Protein AF-A0A4Q6AP10-F1 (afdb_monomer_lite)

Radius of gyration: 16.26 Å; chains: 1; bounding box: 42×24×49 Å

pLDDT: mean 81.09, std 11.95, range [44.03, 93.06]

Secondary structure (DSSP, 8-state):
------SSS----SHHHHHTT--EEE-STTTT-HHHHHHHHTT-EEE-SSHHHHHHHHHT--TTT--HHHHHHHHHHTT--HHHHHHHHHS-TT--

Sequence (96 aa):
AWVGGALHYRVHNVLEPACRGLYLCFGPMHETSQEAKGLVKQGLARVIHNGHEFYQWYKNLSWKTHPPHQAMWQAVVEQKGASDRIMNEISPSGQK

Structure (mmCIF, N/CA/C/O backbone):
data_AF-A0A4Q6AP10-F1
#
_entry.id   AF-A0A4Q6AP10-F1
#
loop_
_atom_site.group_PDB
_atom_site.id
_atom_site.type_symbol
_atom_site.label_atom_id
_atom_site.label_alt_id
_atom_site.label_comp_id
_atom_site.label_asym_id
_atom_site.label_entity_id
_atom_site.label_seq_id
_atom_site.pdbx_PDB_ins_code
_atom_site.Cartn_x
_atom_site.Cartn_y
_atom_site.Cartn_z
_atom_site.occupancy
_atom_site.B_iso_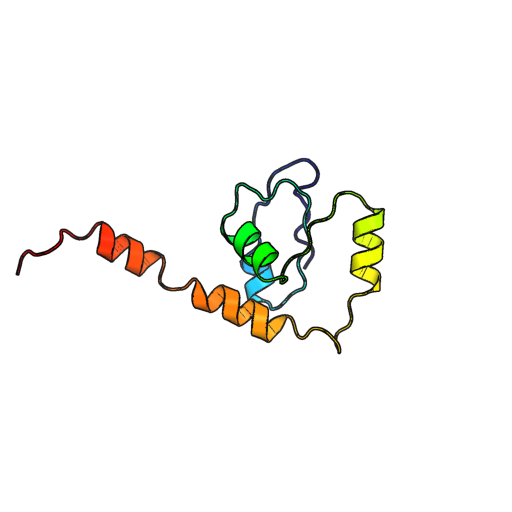or_equiv
_atom_site.auth_seq_id
_atom_site.auth_comp_id
_atom_site.auth_asym_id
_atom_site.auth_atom_id
_atom_site.pdbx_PDB_model_num
ATOM 1 N N . ALA A 1 1 ? -3.733 4.003 -8.122 1.00 47.66 1 ALA A N 1
ATOM 2 C CA . ALA A 1 1 ? -3.596 5.407 -7.720 1.00 47.66 1 ALA A CA 1
ATOM 3 C C . ALA A 1 1 ? -2.233 5.528 -7.100 1.00 47.66 1 ALA A C 1
ATOM 5 O O . ALA A 1 1 ? -1.871 4.704 -6.272 1.00 47.66 1 ALA A O 1
ATOM 6 N N . TRP A 1 2 ? -1.479 6.528 -7.524 1.00 48.69 2 TRP A N 1
ATOM 7 C CA . TRP A 1 2 ? -0.298 6.932 -6.792 1.00 48.69 2 TRP A CA 1
ATOM 8 C C . TRP A 1 2 ? -0.763 7.585 -5.491 1.00 48.69 2 TRP A C 1
ATOM 10 O O . TRP A 1 2 ? -1.419 8.624 -5.527 1.00 48.69 2 TRP A O 1
ATOM 20 N N . VAL A 1 3 ? -0.452 6.970 -4.352 1.00 56.88 3 VAL A N 1
ATOM 21 C CA . VAL A 1 3 ? -0.377 7.720 -3.098 1.00 56.88 3 VAL A CA 1
ATOM 22 C C . VAL A 1 3 ? 1.007 8.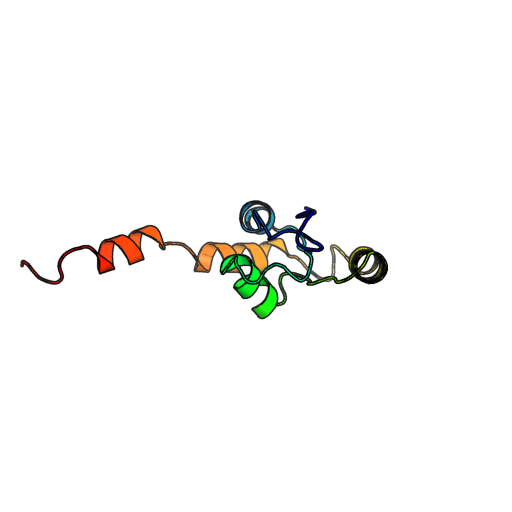350 -3.096 1.00 56.88 3 VAL A C 1
ATOM 24 O O . VAL A 1 3 ? 1.987 7.746 -2.666 1.00 56.88 3 VAL A O 1
ATOM 27 N N . GLY A 1 4 ? 1.107 9.533 -3.696 1.00 54.66 4 GLY A N 1
ATOM 28 C CA . GLY A 1 4 ? 2.344 10.299 -3.705 1.00 54.66 4 GLY A CA 1
ATOM 29 C C . GLY A 1 4 ? 2.696 10.799 -2.318 1.00 54.66 4 GLY A C 1
ATOM 30 O O . GLY A 1 4 ? 1.892 11.474 -1.683 1.00 54.66 4 GLY A O 1
ATOM 31 N N . GLY A 1 5 ? 3.896 10.450 -1.847 1.00 65.50 5 GLY A N 1
ATOM 32 C CA . GLY A 1 5 ? 4.412 10.876 -0.549 1.00 65.50 5 GLY A CA 1
ATOM 33 C C . GLY A 1 5 ? 5.338 9.850 0.101 1.00 65.50 5 GLY A C 1
ATOM 34 O O . GLY A 1 5 ? 5.770 8.878 -0.520 1.00 65.50 5 GLY A O 1
ATOM 35 N N . ALA A 1 6 ? 5.662 10.077 1.370 1.00 69.06 6 ALA A N 1
ATOM 36 C CA . ALA A 1 6 ? 6.442 9.181 2.230 1.00 69.06 6 ALA A CA 1
ATOM 37 C C . ALA A 1 6 ? 7.910 8.952 1.888 1.00 69.06 6 ALA A C 1
ATOM 39 O O . ALA A 1 6 ? 8.582 8.245 2.632 1.00 69.06 6 ALA A O 1
ATOM 40 N N . LEU A 1 7 ? 8.449 9.608 0.857 1.00 73.56 7 LEU A N 1
ATOM 41 C CA . LEU A 1 7 ? 9.904 9.707 0.693 1.00 73.56 7 LEU A CA 1
ATOM 42 C C . LEU A 1 7 ? 10.519 10.656 1.734 1.00 73.56 7 LEU A C 1
ATOM 44 O O . LEU A 1 7 ? 11.534 10.325 2.330 1.00 73.56 7 LEU A O 1
ATOM 48 N N . HIS A 1 8 ? 9.864 11.793 1.999 1.00 74.75 8 HIS A N 1
ATOM 49 C CA . HIS A 1 8 ? 10.326 12.802 2.968 1.00 74.75 8 HIS A CA 1
ATOM 50 C C . HIS A 1 8 ? 9.276 13.165 4.038 1.00 74.75 8 HIS A C 1
ATOM 52 O O . HIS A 1 8 ? 9.626 13.674 5.096 1.00 74.75 8 HIS A O 1
ATOM 58 N N . TYR A 1 9 ? 7.989 12.895 3.787 1.00 77.56 9 TYR A N 1
ATOM 59 C CA . TYR A 1 9 ? 6.861 13.269 4.656 1.00 77.56 9 TYR A CA 1
ATOM 60 C C . TYR A 1 9 ? 5.855 12.137 4.764 1.00 77.56 9 TYR A C 1
ATOM 62 O O . TYR A 1 9 ? 5.608 11.491 3.761 1.00 77.56 9 TYR A O 1
ATOM 70 N N . ARG A 1 10 ? 5.241 11.934 5.934 1.00 82.31 10 ARG A N 1
ATOM 71 C CA . ARG A 1 10 ? 4.364 10.787 6.236 1.00 82.31 10 ARG A CA 1
ATOM 72 C C . ARG A 1 10 ? 3.298 10.457 5.176 1.00 82.31 10 ARG A C 1
ATOM 74 O O . ARG A 1 10 ? 2.822 11.325 4.452 1.00 82.31 10 ARG A O 1
ATOM 81 N N . VAL A 1 11 ? 2.858 9.201 5.150 1.00 84.62 11 VAL A N 1
ATOM 82 C CA . VAL A 1 11 ? 1.654 8.790 4.406 1.00 84.62 11 VAL A CA 1
ATOM 83 C C . VAL A 1 11 ? 0.415 9.486 4.985 1.00 84.62 11 VAL A C 1
ATOM 85 O O . VAL A 1 11 ? 0.196 9.458 6.193 1.00 84.62 11 VAL A O 1
ATOM 88 N N . HIS A 1 12 ? -0.400 10.095 4.121 1.00 79.56 12 HIS A N 1
ATOM 89 C CA . HIS A 1 12 ? -1.613 10.816 4.528 1.00 79.56 12 HIS A CA 1
ATOM 90 C C . HIS A 1 12 ? -2.908 10.028 4.300 1.00 79.56 12 HIS A C 1
ATOM 92 O O . HIS A 1 12 ? -3.866 10.224 5.039 1.00 79.56 12 HIS A O 1
ATOM 98 N N . ASN A 1 13 ? -2.957 9.154 3.290 1.00 83.69 13 ASN A N 1
ATOM 99 C CA . ASN A 1 13 ? -4.136 8.340 2.994 1.00 83.69 13 ASN A CA 1
ATOM 100 C C . ASN A 1 13 ? -3.765 7.143 2.109 1.00 83.69 13 ASN A C 1
ATOM 102 O O . ASN A 1 13 ? -3.190 7.322 1.039 1.00 83.69 13 ASN A O 1
ATOM 106 N N . VAL A 1 14 ? -4.132 5.936 2.536 1.00 87.50 14 VAL A N 1
ATOM 107 C CA . VAL A 1 14 ? -4.016 4.693 1.748 1.00 87.50 14 VAL A CA 1
ATOM 108 C C . VAL A 1 14 ? -5.348 3.968 1.579 1.00 87.50 14 VAL A C 1
ATOM 110 O O . VAL A 1 14 ? -5.467 3.126 0.693 1.00 87.50 14 VAL A O 1
ATOM 113 N N . LEU A 1 15 ? -6.360 4.307 2.382 1.00 87.38 15 LEU A N 1
ATOM 114 C CA . LEU A 1 15 ? -7.644 3.612 2.382 1.00 87.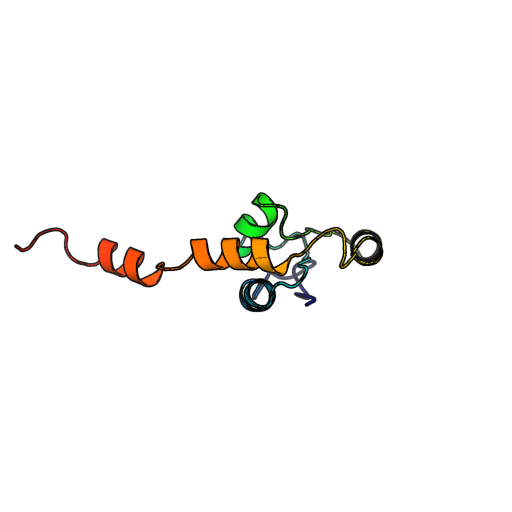38 15 LEU A CA 1
ATOM 115 C C . LEU A 1 15 ? -8.468 3.943 1.142 1.00 87.38 15 LEU A C 1
ATOM 117 O O . LEU A 1 15 ? -8.945 3.031 0.482 1.00 87.38 15 LEU A O 1
ATOM 121 N N . GLU A 1 16 ? -8.604 5.219 0.775 1.00 84.44 16 GLU A N 1
ATOM 122 C CA . GLU A 1 16 ? -9.386 5.607 -0.409 1.00 84.44 16 GLU A CA 1
ATOM 123 C C . GLU A 1 16 ? -8.931 4.891 -1.700 1.00 84.44 16 GLU A C 1
ATOM 125 O O . GLU A 1 16 ? -9.773 4.321 -2.403 1.00 84.44 16 GLU A O 1
ATOM 130 N N . PRO A 1 17 ? -7.628 4.846 -2.034 1.00 85.75 17 PRO A N 1
ATOM 131 C CA . PRO A 1 17 ? -7.174 4.099 -3.200 1.00 85.75 17 PRO A CA 1
ATOM 132 C C . PRO A 1 17 ? -7.230 2.576 -3.012 1.00 85.75 17 PRO A C 1
ATOM 134 O O . PRO A 1 17 ? -7.463 1.874 -3.999 1.00 85.75 17 PRO A O 1
ATOM 137 N N . ALA A 1 18 ? -7.090 2.061 -1.783 1.00 86.25 18 ALA A N 1
ATOM 138 C CA . ALA A 1 18 ? -7.306 0.643 -1.491 1.00 86.25 18 ALA A CA 1
ATOM 139 C C . ALA A 1 18 ? -8.760 0.217 -1.749 1.00 86.25 18 ALA A C 1
ATOM 141 O O . ALA A 1 18 ? -8.991 -0.789 -2.418 1.00 86.25 18 ALA A O 1
ATOM 142 N N . CYS A 1 19 ? -9.737 1.029 -1.331 1.00 84.38 19 CYS A N 1
ATOM 143 C CA . CYS A 1 19 ? -11.164 0.814 -1.593 1.00 84.38 19 CYS A CA 1
ATOM 144 C C . CYS A 1 19 ? -11.479 0.726 -3.090 1.00 84.38 19 CYS A C 1
ATOM 146 O O . CYS A 1 19 ? -12.414 0.039 -3.487 1.00 84.38 19 CYS A O 1
ATOM 148 N N . ARG A 1 20 ? -10.704 1.425 -3.928 1.00 82.00 20 ARG A N 1
ATOM 149 C CA . ARG A 1 20 ? -10.841 1.401 -5.392 1.00 82.00 20 ARG A CA 1
ATOM 150 C C . ARG A 1 20 ? -10.079 0.250 -6.054 1.00 82.00 20 ARG A C 1
ATOM 152 O O . ARG A 1 20 ? -10.011 0.199 -7.280 1.00 82.00 20 ARG A O 1
ATOM 159 N N . GLY A 1 21 ? -9.481 -0.652 -5.275 1.00 80.25 21 GLY A N 1
ATOM 160 C CA . GLY A 1 21 ? -8.778 -1.816 -5.804 1.00 80.25 21 GLY A CA 1
ATOM 161 C C . GLY A 1 21 ? -7.502 -1.477 -6.564 1.00 80.25 21 GLY A C 1
ATOM 162 O O . GLY A 1 21 ? -7.137 -2.182 -7.505 1.00 80.25 21 GLY A O 1
ATOM 163 N N . LEU A 1 22 ? -6.859 -0.364 -6.217 1.00 83.06 22 LEU A N 1
ATOM 164 C CA . LEU A 1 22 ? -5.719 0.151 -6.957 1.00 83.06 22 LEU A CA 1
ATOM 165 C C . LEU A 1 22 ? -4.395 -0.356 -6.386 1.00 83.06 22 LEU A C 1
ATOM 167 O O . LEU A 1 22 ? -4.257 -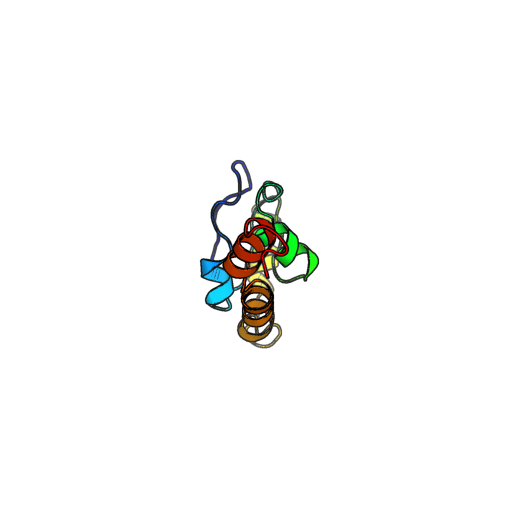0.517 -5.180 1.00 83.06 22 LEU A O 1
ATOM 171 N N . TYR A 1 23 ? -3.385 -0.501 -7.248 1.00 84.00 23 TYR A N 1
ATOM 172 C CA . TYR A 1 23 ? -2.005 -0.691 -6.801 1.00 84.00 23 TYR A CA 1
ATOM 173 C C . TYR A 1 23 ? -1.555 0.464 -5.910 1.00 84.00 23 TYR A C 1
ATOM 175 O O . TYR A 1 23 ? -1.799 1.632 -6.245 1.00 84.00 23 TYR A O 1
ATOM 183 N N . LEU A 1 24 ? -0.856 0.123 -4.828 1.00 87.81 24 LEU A N 1
ATOM 184 C CA . LEU A 1 24 ? -0.300 1.077 -3.882 1.00 87.81 24 LEU A CA 1
ATOM 185 C C . LEU A 1 24 ? 1.216 0.964 -3.808 1.00 87.81 24 LEU A C 1
ATOM 187 O O . LEU A 1 24 ? 1.771 -0.114 -3.603 1.00 87.81 24 LEU A O 1
ATOM 191 N N . CYS A 1 25 ? 1.868 2.115 -3.897 1.00 89.81 25 CYS A N 1
ATOM 192 C CA . CYS A 1 25 ? 3.236 2.291 -3.445 1.00 89.81 25 CYS A CA 1
ATOM 193 C C . CYS A 1 25 ? 3.369 3.609 -2.687 1.00 89.81 25 CYS A C 1
ATOM 195 O O . CYS A 1 25 ? 2.652 4.565 -2.990 1.00 89.81 25 CYS A O 1
ATOM 197 N N . PHE A 1 26 ? 4.315 3.671 -1.758 1.00 91.25 26 PHE A N 1
ATOM 198 C CA . PHE A 1 26 ? 4.681 4.881 -1.023 1.00 91.25 26 PHE A CA 1
ATOM 199 C C . PHE A 1 26 ? 6.111 4.756 -0.479 1.00 91.25 26 PHE A C 1
ATOM 201 O O . PHE A 1 26 ? 6.695 3.672 -0.488 1.00 91.25 26 PHE A O 1
ATOM 208 N N . GLY A 1 27 ? 6.699 5.869 -0.040 1.00 91.75 27 GLY A N 1
ATOM 209 C CA . GL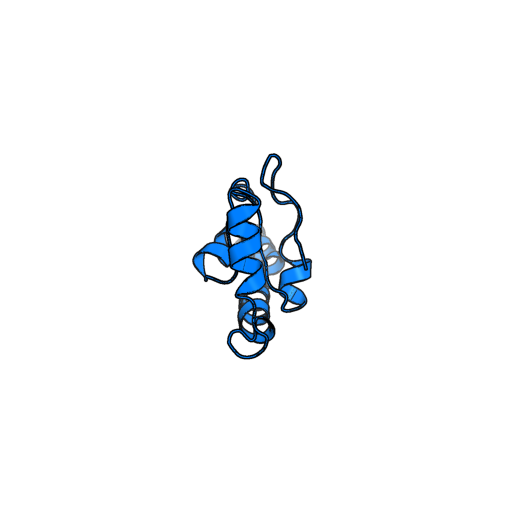Y A 1 27 ? 8.030 5.854 0.566 1.00 91.75 27 GLY A CA 1
ATOM 210 C C . GLY A 1 27 ? 8.094 5.261 1.986 1.00 91.75 27 GLY A C 1
ATOM 211 O O . GLY A 1 27 ? 7.058 4.923 2.564 1.00 91.75 27 GLY A O 1
ATOM 212 N N . PRO A 1 28 ? 9.298 5.136 2.576 1.00 90.44 28 PRO A N 1
ATOM 213 C CA . PRO A 1 28 ? 9.514 4.450 3.854 1.00 90.44 28 PRO A CA 1
ATOM 214 C C . PRO A 1 28 ? 8.804 5.103 5.047 1.00 90.44 28 PRO A C 1
ATOM 216 O O . PRO A 1 28 ? 8.523 4.419 6.031 1.00 90.44 28 PRO A O 1
ATOM 219 N N . MET A 1 29 ? 8.439 6.386 4.967 1.00 89.75 29 MET A N 1
ATOM 220 C CA . MET A 1 29 ? 7.786 7.135 6.052 1.00 89.75 29 MET A CA 1
ATOM 221 C C . MET A 1 29 ? 6.289 6.792 6.210 1.00 89.75 29 MET A C 1
ATOM 223 O O . MET A 1 29 ? 5.425 7.669 6.236 1.00 89.75 29 MET A O 1
ATOM 227 N N . HIS A 1 30 ? 5.960 5.506 6.314 1.00 89.62 30 HIS A N 1
ATOM 228 C CA . HIS A 1 30 ? 4.598 4.976 6.445 1.00 89.62 30 HIS A CA 1
ATOM 229 C C . HIS A 1 30 ? 4.252 4.514 7.871 1.00 89.62 30 HIS A C 1
ATOM 231 O O . HIS A 1 30 ? 3.098 4.214 8.164 1.00 89.62 30 HIS A O 1
ATOM 237 N N . GLU A 1 31 ? 5.230 4.531 8.780 1.00 88.25 31 GLU A N 1
ATOM 238 C CA . GLU A 1 31 ? 5.143 3.972 10.136 1.00 88.25 31 GLU A CA 1
ATOM 239 C C . GLU A 1 31 ? 4.064 4.597 11.042 1.00 88.25 31 GLU A C 1
ATOM 241 O O . GLU A 1 31 ? 3.711 4.047 12.086 1.00 88.25 31 GLU A O 1
ATOM 246 N N . THR A 1 32 ? 3.532 5.755 10.668 1.00 87.38 32 THR A N 1
ATOM 247 C CA . THR A 1 32 ? 2.482 6.445 11.430 1.00 87.38 32 THR A CA 1
ATOM 248 C C . THR A 1 32 ? 1.066 6.059 11.001 1.00 87.38 32 THR A C 1
ATOM 250 O O . THR A 1 32 ? 0.123 6.390 11.711 1.00 87.38 32 THR A O 1
ATOM 253 N N . SER A 1 33 ? 0.901 5.329 9.891 1.00 89.12 33 SER A N 1
ATOM 254 C CA . SER A 1 33 ? -0.393 4.800 9.445 1.00 89.12 33 SER A CA 1
ATOM 255 C C . SER A 1 33 ? -0.458 3.296 9.696 1.00 89.12 33 SER A C 1
ATOM 257 O O . SER A 1 33 ? 0.300 2.517 9.113 1.00 89.12 33 SER A O 1
ATOM 259 N N . GLN A 1 34 ? -1.384 2.881 10.561 1.00 89.19 34 GLN A N 1
ATOM 260 C CA . GLN A 1 34 ? -1.625 1.461 10.844 1.00 89.19 34 GLN A CA 1
ATOM 261 C C . GLN A 1 34 ? -2.158 0.731 9.607 1.00 89.19 34 GLN A C 1
ATOM 263 O O . GLN A 1 34 ? -1.810 -0.421 9.355 1.00 89.19 34 GLN A O 1
ATOM 268 N N . GLU A 1 35 ? -2.933 1.429 8.784 1.00 88.56 35 GLU A N 1
ATOM 269 C CA . GLU A 1 35 ? -3.471 0.931 7.523 1.00 88.56 35 GLU A CA 1
ATOM 270 C C . GLU A 1 35 ? -2.344 0.666 6.523 1.00 88.56 35 GLU A C 1
ATOM 272 O O . GLU A 1 35 ? -2.294 -0.402 5.913 1.00 88.56 35 GLU A O 1
ATOM 277 N N . ALA A 1 36 ? -1.393 1.597 6.395 1.00 90.25 36 ALA A N 1
ATOM 278 C CA . ALA A 1 36 ? -0.240 1.426 5.517 1.00 90.25 36 ALA A CA 1
ATOM 279 C C . ALA A 1 36 ? 0.622 0.234 5.957 1.00 90.25 36 ALA A C 1
ATOM 281 O O . ALA A 1 36 ? 1.003 -0.583 5.118 1.00 90.25 36 ALA A O 1
ATOM 282 N N . LYS A 1 37 ? 0.863 0.081 7.267 1.00 92.25 37 LYS A N 1
ATOM 283 C CA . LYS A 1 37 ? 1.554 -1.093 7.830 1.00 92.25 37 LYS A CA 1
ATOM 284 C C . LYS A 1 37 ? 0.838 -2.396 7.508 1.00 92.25 37 LYS A C 1
ATOM 286 O O . LYS A 1 37 ? 1.475 -3.358 7.078 1.00 92.25 37 LYS A O 1
ATOM 291 N N . GLY A 1 38 ? -0.479 -2.426 7.709 1.00 91.00 38 GLY A N 1
ATOM 292 C CA . GLY A 1 38 ? -1.310 -3.590 7.422 1.00 91.00 38 GLY A CA 1
ATOM 293 C C . GLY A 1 38 ? -1.202 -4.011 5.959 1.00 91.00 38 GLY A C 1
ATOM 294 O O . GLY A 1 38 ? -0.923 -5.174 5.672 1.00 91.00 38 GLY A O 1
ATOM 295 N N . LEU A 1 39 ? -1.321 -3.053 5.037 1.00 89.88 39 LEU A N 1
ATOM 296 C CA . LEU A 1 39 ? -1.231 -3.310 3.599 1.00 89.88 39 LEU A CA 1
ATOM 297 C C . LEU A 1 39 ? 0.162 -3.796 3.173 1.00 89.88 39 LEU A C 1
ATOM 299 O O . LEU A 1 39 ? 0.259 -4.712 2.359 1.00 89.88 39 LEU A O 1
ATOM 303 N N . VAL A 1 40 ? 1.243 -3.249 3.741 1.00 91.50 40 VAL A N 1
ATOM 304 C CA . VAL A 1 40 ? 2.610 -3.746 3.484 1.00 91.50 40 VAL A CA 1
ATOM 305 C C . VAL A 1 40 ? 2.775 -5.175 4.000 1.00 91.50 40 VAL A C 1
ATOM 307 O O . VAL A 1 40 ? 3.265 -6.034 3.267 1.00 91.50 40 VAL A O 1
ATOM 310 N N . LYS A 1 41 ? 2.313 -5.465 5.224 1.00 91.50 41 LYS A N 1
ATOM 311 C CA . LYS A 1 41 ? 2.377 -6.810 5.824 1.00 91.50 41 LYS A CA 1
ATOM 312 C C . LYS A 1 41 ? 1.616 -7.853 5.000 1.00 91.50 41 LYS A C 1
ATOM 314 O O . LYS A 1 41 ? 2.043 -9.000 4.930 1.00 91.50 41 LYS A O 1
ATOM 319 N N . GLN A 1 42 ? 0.510 -7.455 4.376 1.00 88.44 42 GLN A N 1
ATOM 320 C CA . GLN A 1 42 ? -0.299 -8.312 3.505 1.00 88.44 42 GLN A CA 1
ATOM 321 C C . GLN A 1 42 ? 0.254 -8.424 2.069 1.00 88.44 42 GLN A C 1
ATOM 323 O O . GLN A 1 42 ? -0.322 -9.133 1.249 1.00 88.44 42 GLN A O 1
ATOM 328 N N . GLY A 1 43 ? 1.353 -7.734 1.738 1.00 89.25 43 GLY A N 1
ATOM 329 C CA . GLY A 1 43 ? 1.921 -7.714 0.384 1.00 89.25 43 GLY A CA 1
ATOM 330 C C . GLY A 1 43 ? 1.103 -6.899 -0.624 1.00 89.25 43 GLY A C 1
ATOM 331 O O . GLY A 1 43 ? 1.317 -7.003 -1.828 1.00 89.25 43 GLY A O 1
ATOM 332 N N . LEU A 1 44 ? 0.173 -6.081 -0.134 1.00 88.25 44 LEU A N 1
ATOM 333 C CA . LEU A 1 44 ? -0.786 -5.309 -0.920 1.00 88.25 44 LEU A CA 1
ATOM 334 C C . LEU A 1 44 ? -0.316 -3.879 -1.232 1.00 88.25 44 LEU A C 1
ATOM 336 O O . LEU A 1 44 ? -0.889 -3.200 -2.086 1.00 88.25 44 LEU A O 1
ATOM 340 N N . ALA A 1 45 ? 0.746 -3.421 -0.568 1.00 90.19 45 ALA A N 1
ATOM 341 C CA . ALA A 1 45 ? 1.409 -2.155 -0.853 1.00 90.19 45 ALA A CA 1
ATOM 342 C C . ALA A 1 45 ? 2.929 -2.327 -0.950 1.00 90.19 45 ALA A C 1
ATOM 344 O O . ALA A 1 45 ? 3.532 -3.120 -0.225 1.00 90.19 45 ALA A O 1
ATOM 345 N N . ARG A 1 46 ? 3.561 -1.551 -1.837 1.00 91.19 46 ARG A N 1
ATOM 346 C CA . ARG A 1 46 ? 5.015 -1.544 -2.036 1.00 91.19 46 ARG A CA 1
ATOM 347 C C . ARG A 1 46 ? 5.669 -0.339 -1.359 1.00 91.19 46 ARG A C 1
ATOM 349 O O . ARG A 1 46 ? 5.343 0.801 -1.678 1.00 91.19 46 ARG A O 1
ATOM 356 N N . VAL A 1 47 ? 6.670 -0.591 -0.520 1.00 93.06 47 VAL A N 1
ATOM 357 C CA . VAL A 1 47 ? 7.585 0.454 -0.041 1.00 93.06 47 VAL A CA 1
ATOM 358 C C . VAL A 1 47 ? 8.695 0.675 -1.073 1.00 93.06 47 VAL A C 1
ATOM 360 O O . VAL A 1 47 ? 9.277 -0.293 -1.571 1.00 93.06 47 VAL A O 1
ATOM 363 N N . ILE A 1 48 ? 8.960 1.937 -1.414 1.00 92.06 48 ILE A N 1
ATOM 364 C CA . ILE A 1 48 ? 9.999 2.357 -2.369 1.00 92.06 48 ILE A CA 1
ATOM 365 C C . ILE A 1 48 ? 10.916 3.417 -1.748 1.00 92.06 48 ILE A C 1
ATOM 367 O O . ILE A 1 48 ? 10.443 4.310 -1.056 1.00 92.06 48 ILE A O 1
ATOM 371 N N . HIS A 1 49 ? 12.217 3.376 -2.023 1.00 92.12 49 HIS A N 1
ATOM 372 C CA . HIS A 1 49 ? 13.173 4.331 -1.431 1.00 92.12 49 HIS A CA 1
ATOM 373 C C . HIS A 1 49 ? 13.647 5.405 -2.410 1.00 92.12 49 HIS A C 1
ATOM 375 O O . HIS A 1 49 ? 14.236 6.404 -2.008 1.00 92.12 49 HIS A O 1
ATOM 381 N N . ASN A 1 50 ? 13.418 5.206 -3.706 1.00 89.81 50 ASN A N 1
ATOM 382 C CA . ASN A 1 50 ? 13.923 6.078 -4.757 1.00 89.81 50 ASN A CA 1
ATOM 383 C C . ASN A 1 50 ? 13.120 5.901 -6.057 1.00 89.81 50 ASN A C 1
ATOM 385 O O . ASN A 1 50 ? 12.302 4.987 -6.202 1.00 89.81 50 ASN A O 1
ATOM 389 N N . GLY A 1 51 ? 13.380 6.781 -7.027 1.00 88.56 51 GLY A N 1
ATOM 390 C CA . GLY A 1 51 ? 12.722 6.743 -8.334 1.00 88.56 51 GLY A CA 1
ATOM 391 C C . GLY A 1 51 ? 13.028 5.480 -9.148 1.00 88.56 51 GLY A C 1
ATOM 392 O O . GLY A 1 51 ? 12.188 5.051 -9.938 1.00 88.56 51 GLY A O 1
ATOM 393 N N . HIS A 1 52 ? 14.186 4.845 -8.939 1.00 92.38 52 HIS A N 1
ATOM 394 C CA . HIS A 1 52 ? 14.536 3.609 -9.639 1.00 92.38 52 HIS A CA 1
ATOM 395 C C . HIS A 1 52 ? 13.662 2.438 -9.175 1.00 92.38 52 HIS A C 1
ATOM 397 O O . HIS A 1 52 ? 13.074 1.747 -10.004 1.00 92.38 52 HIS A O 1
ATOM 403 N N . GLU A 1 53 ? 13.511 2.245 -7.863 1.00 92.12 53 GLU A N 1
ATOM 404 C CA . GLU A 1 53 ? 12.618 1.230 -7.291 1.00 92.12 53 GLU A CA 1
ATOM 405 C C . GLU A 1 53 ? 11.170 1.435 -7.729 1.00 92.12 53 GLU A C 1
ATOM 407 O O . GLU A 1 53 ? 10.496 0.469 -8.094 1.00 92.12 53 GLU A O 1
ATOM 412 N N . PHE A 1 54 ? 10.711 2.690 -7.751 1.00 88.88 54 PHE A N 1
ATOM 413 C CA . PHE A 1 54 ? 9.399 3.031 -8.292 1.00 88.88 54 PHE A CA 1
ATOM 414 C C . PHE A 1 54 ? 9.256 2.580 -9.744 1.00 88.88 54 PHE A C 1
ATOM 416 O O . PHE A 1 54 ? 8.299 1.886 -10.082 1.00 88.88 54 PHE A O 1
ATOM 423 N N . TYR A 1 55 ? 10.214 2.943 -10.598 1.00 90.31 55 TYR A N 1
ATOM 424 C CA . TYR A 1 55 ? 10.179 2.601 -12.014 1.00 90.31 55 TYR A CA 1
ATOM 425 C C . TYR A 1 55 ? 10.175 1.084 -12.242 1.00 90.31 55 TYR A C 1
ATOM 427 O O . TYR A 1 55 ? 9.418 0.587 -13.078 1.00 90.31 55 TYR A O 1
ATOM 435 N N . GLN A 1 56 ? 10.978 0.332 -11.484 1.00 91.75 56 GLN A N 1
ATOM 436 C CA . GLN A 1 56 ? 10.982 -1.130 -11.559 1.00 91.75 56 GLN A CA 1
ATOM 437 C C . GLN A 1 56 ? 9.645 -1.725 -11.114 1.00 91.75 56 GLN A C 1
ATOM 439 O O . GLN A 1 56 ? 9.116 -2.606 -11.786 1.00 91.75 56 GLN A O 1
ATOM 444 N N . TRP A 1 57 ? 9.073 -1.233 -10.015 1.00 88.50 57 TRP A N 1
ATOM 445 C CA . TRP A 1 57 ? 7.759 -1.675 -9.554 1.00 88.50 57 TRP A CA 1
ATOM 446 C C . TRP A 1 57 ? 6.668 -1.375 -10.588 1.00 88.50 57 TRP A C 1
ATOM 448 O O . TRP A 1 57 ? 5.929 -2.281 -10.965 1.00 88.50 57 TRP A O 1
ATOM 458 N N . TYR A 1 58 ? 6.626 -0.144 -11.103 1.00 86.25 58 TYR A N 1
ATOM 459 C CA . TYR A 1 58 ? 5.630 0.315 -12.070 1.00 86.25 58 TYR A CA 1
ATOM 460 C C . TYR A 1 58 ? 5.642 -0.506 -13.367 1.00 86.25 58 TYR A C 1
ATOM 462 O O . TYR A 1 58 ? 4.590 -0.937 -13.831 1.00 86.25 58 TYR A O 1
ATOM 470 N N . LYS A 1 59 ? 6.825 -0.779 -13.931 1.00 89.75 59 LYS A N 1
ATOM 471 C CA . LYS A 1 59 ? 6.958 -1.599 -15.149 1.00 89.75 59 LYS A CA 1
ATOM 472 C C . LYS A 1 59 ? 6.467 -3.035 -14.985 1.00 89.75 59 LYS A C 1
ATOM 474 O O . LYS A 1 59 ? 6.063 -3.651 -15.964 1.00 89.75 59 LYS A O 1
ATOM 479 N N . ASN A 1 60 ? 6.550 -3.569 -13.770 1.00 85.94 60 ASN A N 1
ATOM 480 C CA . ASN A 1 60 ? 6.142 -4.935 -13.466 1.00 85.94 60 ASN A CA 1
ATOM 481 C C . ASN A 1 60 ? 4.648 -5.041 -13.117 1.00 85.94 60 ASN A C 1
ATOM 483 O O . ASN A 1 60 ? 4.162 -6.140 -12.843 1.00 85.94 60 ASN A O 1
ATOM 487 N N . LEU A 1 61 ? 3.904 -3.927 -13.125 1.00 83.19 61 LEU A N 1
ATOM 488 C CA . LEU A 1 61 ? 2.459 -3.949 -12.924 1.00 83.19 61 LEU A CA 1
ATOM 489 C C . LEU A 1 61 ? 1.775 -4.579 -14.138 1.00 83.19 61 LEU A C 1
ATOM 491 O O . LEU A 1 61 ? 1.971 -4.165 -15.279 1.00 83.19 61 LEU A O 1
ATOM 495 N N . SER A 1 62 ? 0.931 -5.574 -13.886 1.00 78.88 62 SER A N 1
ATOM 496 C CA . SER A 1 62 ? 0.147 -6.238 -14.919 1.00 78.88 62 SER A CA 1
ATOM 497 C C . SER A 1 62 ? -1.247 -6.542 -14.404 1.00 78.88 62 SER A C 1
ATOM 499 O O . SER A 1 62 ? -1.426 -7.200 -13.378 1.00 78.88 62 SER A O 1
ATOM 501 N N . TRP A 1 63 ? -2.239 -6.133 -15.194 1.00 67.06 63 TRP A N 1
ATOM 502 C CA . TRP A 1 63 ? -3.657 -6.390 -14.948 1.00 67.06 63 TRP A CA 1
ATOM 503 C C . TRP A 1 63 ? -4.006 -7.886 -14.886 1.00 67.06 63 TRP A C 1
ATOM 505 O O . TRP A 1 63 ? -5.067 -8.238 -14.382 1.00 67.06 63 TRP A O 1
ATOM 515 N N . LYS A 1 64 ? -3.130 -8.772 -15.390 1.00 66.44 64 LYS A N 1
ATOM 516 C CA . LYS A 1 64 ? -3.342 -10.230 -15.404 1.00 66.44 64 LYS A CA 1
ATOM 517 C C . LYS A 1 64 ? -2.817 -10.942 -14.157 1.00 66.44 64 LYS A C 1
ATOM 519 O O . LYS A 1 64 ? -3.366 -11.971 -13.785 1.00 66.44 64 LYS A O 1
ATOM 524 N N . THR A 1 65 ? -1.740 -10.449 -13.547 1.00 61.06 65 THR A N 1
ATOM 525 C CA . THR A 1 65 ? -1.028 -11.162 -12.467 1.00 61.06 65 THR A CA 1
ATOM 526 C C . THR A 1 65 ? -1.412 -10.695 -11.074 1.00 61.06 65 THR A C 1
ATOM 528 O O . THR A 1 65 ? -1.051 -11.335 -10.093 1.00 61.06 65 THR A O 1
ATOM 531 N N . HIS A 1 66 ? -2.157 -9.601 -10.962 1.00 59.59 66 HIS A N 1
ATOM 532 C CA . HIS A 1 66 ? -2.570 -9.086 -9.672 1.00 59.59 66 HIS A CA 1
ATOM 533 C C . HIS A 1 66 ? -3.926 -8.414 -9.853 1.00 59.59 66 HIS A C 1
ATOM 535 O O . HIS A 1 66 ? -3.946 -7.289 -10.337 1.00 59.59 66 HIS A O 1
ATOM 541 N N . PRO A 1 67 ? -5.055 -9.066 -9.514 1.00 58.31 67 PRO A N 1
ATOM 542 C CA . PRO A 1 67 ? -6.334 -8.387 -9.410 1.00 58.31 67 PRO A CA 1
ATOM 543 C C . PRO A 1 67 ? -6.328 -7.714 -8.035 1.00 58.31 67 PRO A C 1
ATOM 545 O O . PRO A 1 67 ? -6.692 -8.354 -7.045 1.00 58.31 67 PRO A O 1
ATOM 548 N N . PRO A 1 68 ? -5.852 -6.459 -7.903 1.00 64.06 68 PRO A N 1
ATOM 549 C CA . PRO A 1 68 ? -5.684 -5.866 -6.588 1.00 64.06 68 PRO A CA 1
ATOM 550 C C . PRO A 1 68 ? -7.072 -5.642 -5.987 1.00 64.06 68 PRO A C 1
ATOM 552 O O . PRO A 1 68 ? -7.224 -5.679 -4.782 1.00 64.06 68 PRO A O 1
ATOM 555 N N . HIS A 1 69 ? -8.112 -5.532 -6.818 1.00 67.56 69 HIS A N 1
ATOM 556 C CA . HIS A 1 69 ? -9.470 -5.268 -6.388 1.00 67.56 69 HIS A CA 1
ATOM 557 C C . HIS A 1 69 ? -9.966 -6.201 -5.289 1.00 67.56 69 HIS A C 1
ATOM 559 O O . HIS A 1 69 ? -10.382 -5.702 -4.255 1.00 67.56 69 HIS A O 1
ATOM 565 N N . GLN A 1 70 ? -9.906 -7.525 -5.456 1.00 76.81 70 GLN A N 1
ATOM 566 C CA . GLN A 1 70 ? -10.520 -8.417 -4.470 1.00 76.81 70 GLN A CA 1
ATOM 567 C C . GLN A 1 70 ? -9.734 -8.463 -3.156 1.00 76.81 70 GLN A C 1
ATOM 569 O O . GLN A 1 70 ? -10.338 -8.328 -2.098 1.00 76.81 70 GLN A O 1
ATOM 574 N N . ALA A 1 71 ? -8.408 -8.595 -3.216 1.00 82.44 71 ALA A N 1
ATOM 575 C CA . ALA A 1 71 ? -7.580 -8.659 -2.013 1.00 82.44 71 ALA A CA 1
ATOM 576 C C . ALA A 1 71 ? -7.520 -7.306 -1.278 1.00 82.44 71 ALA A C 1
ATOM 578 O O . ALA A 1 71 ? -7.639 -7.263 -0.060 1.00 82.44 71 ALA A O 1
ATOM 579 N N . MET A 1 72 ? -7.428 -6.191 -2.011 1.00 83.06 72 MET A N 1
ATOM 580 C CA . MET A 1 72 ? -7.478 -4.840 -1.434 1.00 83.06 72 MET A CA 1
ATOM 581 C C . MET A 1 72 ? -8.844 -4.543 -0.828 1.00 83.06 72 MET A C 1
ATOM 583 O O . MET A 1 72 ? -8.931 -4.005 0.273 1.00 83.06 72 MET A O 1
ATOM 587 N N . TRP A 1 73 ? -9.918 -4.924 -1.521 1.00 80.12 73 TRP A N 1
ATOM 588 C CA . TRP A 1 73 ? -11.272 -4.801 -0.999 1.00 80.12 73 TRP A CA 1
ATOM 589 C C . TRP A 1 73 ? -11.452 -5.619 0.277 1.00 80.12 73 TRP A C 1
ATOM 591 O O . TRP A 1 73 ? -11.972 -5.091 1.256 1.00 80.12 73 TRP A O 1
ATOM 601 N N . GLN A 1 74 ? -10.992 -6.874 0.300 1.00 83.38 74 GLN A N 1
ATOM 602 C CA . GLN A 1 74 ? -11.039 -7.714 1.498 1.00 83.38 74 GLN A CA 1
ATOM 603 C C . GLN A 1 74 ? -10.263 -7.082 2.654 1.00 83.38 74 GLN A C 1
ATOM 605 O O . GLN A 1 74 ? -10.840 -6.905 3.721 1.00 83.38 74 GLN A O 1
ATOM 610 N N . ALA A 1 75 ? -9.035 -6.618 2.417 1.00 83.44 75 ALA A N 1
ATOM 611 C CA . ALA A 1 75 ? -8.222 -5.950 3.431 1.00 83.44 75 ALA A CA 1
ATOM 612 C C . ALA A 1 75 ? -8.902 -4.709 4.039 1.00 83.44 75 ALA A C 1
ATOM 614 O O . ALA A 1 75 ? -8.767 -4.444 5.235 1.00 83.44 75 ALA A O 1
ATOM 615 N N . VAL A 1 76 ? -9.648 -3.947 3.231 1.00 84.00 76 VAL A N 1
ATOM 616 C CA . VAL A 1 76 ? -10.446 -2.803 3.703 1.00 84.00 76 VAL A CA 1
ATOM 617 C C . VAL A 1 76 ? -11.692 -3.270 4.461 1.00 84.00 76 VAL A C 1
ATOM 619 O O . VAL A 1 76 ? -12.021 -2.723 5.513 1.00 84.00 76 VAL A O 1
ATOM 622 N N . VAL A 1 77 ? -12.412 -4.264 3.937 1.00 81.94 77 VAL A N 1
ATOM 623 C CA . VAL A 1 77 ? -13.645 -4.784 4.548 1.00 81.94 77 VAL A CA 1
ATOM 624 C C . VAL A 1 77 ? -13.370 -5.432 5.902 1.00 81.94 77 VAL A C 1
ATOM 626 O O . VAL A 1 77 ? -14.148 -5.218 6.827 1.00 81.94 77 VAL A O 1
ATOM 629 N N . GLU A 1 78 ? -12.260 -6.150 6.047 1.00 83.19 78 GLU A N 1
ATOM 630 C CA . GLU A 1 78 ? -11.810 -6.745 7.313 1.00 83.19 78 GLU A CA 1
ATOM 631 C C . GLU A 1 78 ? -11.557 -5.700 8.406 1.00 83.19 78 GLU A C 1
ATOM 633 O O . GLU A 1 78 ? -11.650 -5.997 9.596 1.00 83.19 78 GLU A O 1
ATOM 638 N N . GLN A 1 79 ? -11.271 -4.455 8.022 1.00 77.94 79 GLN A N 1
ATOM 639 C CA . GLN A 1 79 ? -11.060 -3.358 8.963 1.00 77.94 79 GLN A CA 1
ATOM 640 C C . GLN A 1 79 ? -12.358 -2.633 9.356 1.00 77.94 79 GLN A C 1
ATOM 642 O O . GLN A 1 79 ? -12.322 -1.749 10.219 1.00 77.94 79 GLN A O 1
ATOM 647 N N . LYS A 1 80 ? -13.518 -3.011 8.796 1.00 81.75 80 LYS A N 1
ATOM 648 C CA . LYS A 1 80 ? -14.823 -2.450 9.189 1.00 81.75 80 LYS A CA 1
ATOM 649 C C . LYS A 1 80 ? -15.138 -2.715 10.668 1.00 81.75 80 LYS A C 1
ATOM 651 O O . LYS A 1 80 ? -14.528 -3.551 11.328 1.00 81.75 80 LYS A O 1
ATOM 656 N N . GLY A 1 81 ? -16.071 -1.938 11.217 1.00 81.25 81 GLY A N 1
ATOM 657 C CA . GLY A 1 81 ? -16.475 -2.045 12.624 1.00 81.25 81 GLY A CA 1
ATOM 658 C C . GLY A 1 81 ? -15.480 -1.428 13.611 1.00 81.25 81 GLY A C 1
ATOM 659 O O . GLY A 1 81 ? -15.481 -1.770 14.787 1.00 81.25 81 GLY A O 1
ATOM 660 N N . ALA A 1 82 ? -14.584 -0.538 13.165 1.00 80.50 82 ALA A N 1
ATOM 661 C CA . ALA A 1 82 ? -13.732 0.237 14.074 1.00 80.50 82 ALA A CA 1
ATOM 662 C C . ALA A 1 82 ? -14.572 1.096 15.038 1.00 80.50 82 ALA A C 1
ATOM 664 O O . ALA A 1 82 ? -14.310 1.100 16.237 1.00 80.50 82 ALA A O 1
ATOM 665 N N . SER A 1 83 ? -15.624 1.748 14.531 1.00 83.19 83 SER A N 1
ATOM 666 C CA . SER A 1 83 ? -16.584 2.490 15.354 1.00 83.19 83 SER A CA 1
ATOM 667 C C . SER A 1 83 ? -17.279 1.583 16.364 1.00 83.19 83 SER A C 1
ATOM 669 O O . SER A 1 83 ? -17.283 1.911 17.541 1.00 83.19 83 SER A O 1
ATOM 671 N N . ASP A 1 84 ? -17.781 0.420 15.941 1.00 85.44 84 ASP A N 1
ATOM 672 C CA . ASP A 1 84 ? -18.446 -0.530 16.843 1.00 85.44 84 ASP A CA 1
ATOM 673 C C . ASP A 1 84 ? -17.497 -1.035 17.936 1.00 85.44 84 ASP A C 1
ATOM 675 O O . ASP A 1 84 ? -17.876 -1.116 19.100 1.00 85.44 84 ASP A O 1
ATOM 679 N N . ARG A 1 85 ? -16.234 -1.312 17.588 1.00 84.50 85 ARG A N 1
ATOM 680 C CA . ARG A 1 85 ? -15.191 -1.704 18.549 1.00 84.50 85 ARG A CA 1
ATOM 681 C C . ARG A 1 85 ? -14.929 -0.617 19.586 1.00 84.50 85 ARG A C 1
ATOM 683 O O . ARG A 1 85 ? -14.896 -0.921 20.771 1.00 84.50 85 ARG A O 1
ATOM 690 N N . ILE A 1 86 ? -14.786 0.635 19.150 1.00 85.31 86 ILE A N 1
ATOM 691 C CA . ILE A 1 86 ? -14.613 1.770 20.064 1.00 85.31 86 ILE A CA 1
ATOM 692 C C . ILE A 1 86 ? -15.852 1.922 20.944 1.00 85.31 86 ILE A C 1
ATOM 694 O O . ILE A 1 86 ? -15.713 2.038 22.155 1.00 85.31 86 ILE A O 1
ATOM 698 N N . MET A 1 87 ? -17.051 1.875 20.355 1.00 86.81 87 MET A N 1
ATOM 699 C CA . MET A 1 87 ? -18.310 1.985 21.090 1.00 86.81 87 MET A CA 1
ATOM 700 C C . MET A 1 87 ? -18.455 0.882 22.137 1.00 86.81 87 MET A C 1
ATOM 702 O O . MET A 1 87 ? -18.892 1.180 23.241 1.00 86.81 87 MET A O 1
ATOM 706 N N . ASN A 1 88 ? -18.057 -0.353 21.835 1.00 88.75 88 ASN A N 1
ATOM 707 C CA . ASN A 1 88 ? -18.078 -1.458 22.794 1.00 88.75 88 ASN A CA 1
ATOM 708 C C . ASN A 1 88 ? -17.067 -1.274 23.933 1.00 88.75 88 ASN A C 1
ATOM 710 O O . ASN A 1 88 ? -17.378 -1.629 25.062 1.00 88.75 88 ASN A O 1
ATOM 714 N N . GLU A 1 89 ? -15.889 -0.714 23.649 1.00 90.00 89 GLU A N 1
ATOM 715 C CA . GLU A 1 89 ? -14.847 -0.472 24.654 1.00 90.00 89 GLU A CA 1
ATOM 716 C C . GLU A 1 89 ? -15.212 0.679 25.605 1.00 90.00 89 GLU A C 1
ATOM 718 O O . GLU A 1 89 ? -14.957 0.609 26.805 1.00 90.00 89 GLU A O 1
ATOM 723 N N . ILE A 1 90 ? -15.815 1.752 25.077 1.00 90.06 90 ILE A N 1
ATOM 724 C CA . ILE A 1 90 ? -16.187 2.931 25.879 1.00 90.06 90 ILE A CA 1
ATOM 725 C C . ILE A 1 90 ? -17.575 2.809 26.510 1.00 90.06 90 ILE A C 1
ATOM 727 O O . ILE A 1 90 ? -17.890 3.558 27.437 1.00 90.06 90 ILE A O 1
ATOM 731 N N . SER A 1 91 ? -18.425 1.911 26.002 1.00 80.06 91 SER A N 1
ATOM 732 C CA . SER A 1 91 ? -19.708 1.629 26.638 1.00 80.06 91 SER A CA 1
ATOM 733 C C . SER A 1 91 ? -19.429 0.900 27.947 1.00 80.06 91 SER A C 1
ATOM 735 O O . SER A 1 91 ? -18.755 -0.128 27.925 1.00 80.06 91 SER A O 1
ATOM 737 N N . PRO A 1 92 ? -19.926 1.401 29.091 1.00 67.88 92 PRO A N 1
ATOM 738 C CA . PRO A 1 92 ? -19.653 0.791 30.380 1.00 67.88 92 PRO A CA 1
ATOM 739 C C . PRO A 1 92 ? -20.105 -0.667 30.341 1.00 67.88 92 PRO A C 1
ATOM 741 O O . PRO A 1 92 ? -21.285 -0.974 30.153 1.00 67.88 92 PRO A O 1
ATOM 744 N N . SER A 1 93 ? -19.143 -1.572 30.487 1.00 60.78 93 SER A N 1
ATOM 745 C CA . SER A 1 93 ? -19.380 -3.001 30.596 1.00 60.78 93 SER A CA 1
ATOM 746 C C . SER A 1 93 ? -20.356 -3.268 31.749 1.00 60.78 93 SER A C 1
ATOM 748 O O . SER A 1 93 ? -19.984 -3.142 32.912 1.00 60.78 93 SER A O 1
ATOM 750 N N . GLY A 1 94 ? -21.601 -3.637 31.428 1.00 55.97 94 GLY A N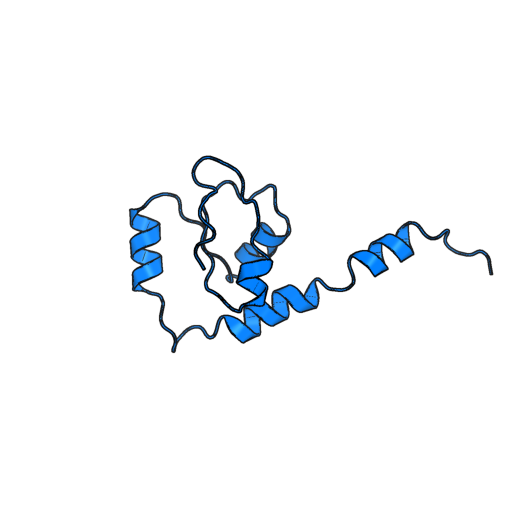 1
ATOM 751 C CA . GLY A 1 94 ? -22.507 -4.334 32.347 1.00 55.97 94 GLY A CA 1
ATOM 752 C C . GLY A 1 94 ? -23.312 -3.496 33.350 1.00 55.97 94 GLY A C 1
ATOM 753 O O . GLY A 1 94 ? -23.259 -3.772 34.542 1.00 55.97 94 GLY A O 1
ATOM 754 N N . GLN A 1 95 ? -24.157 -2.570 32.887 1.00 44.03 95 GLN A N 1
ATOM 755 C CA . GLN A 1 95 ? -25.415 -2.270 33.596 1.00 44.03 95 GLN A CA 1
ATOM 756 C C . GLN A 1 95 ? -26.590 -2.933 32.866 1.00 44.03 95 GLN A C 1
ATOM 758 O O . GLN A 1 95 ? -27.333 -2.287 32.128 1.00 44.03 95 GLN A O 1
ATOM 763 N N . LYS A 1 96 ? -26.729 -4.244 33.047 1.00 44.59 96 LYS A N 1
ATOM 764 C CA . LYS A 1 96 ? -28.012 -4.946 32.975 1.00 44.59 96 LYS A CA 1
ATOM 765 C C . LYS A 1 96 ? -28.056 -5.970 34.092 1.00 44.59 96 LYS A C 1
ATOM 767 O O . LYS A 1 96 ? -27.021 -6.645 34.275 1.00 44.59 96 LYS A O 1
#

Foldseek 3Di:
DEQEEALPDERDDDLVCLQVLDAAEYEPRDVVDPLSVLCVVVVRYYYDNDPVRVVVVVVPDDVPPPSSNPVSNVSNVVPPCPVVVVCVVPPPPDPD